Protein AF-A0A403QPM4-F1 (afdb_monomer_lite)

InterPro domains:
  IPR002513 Tn3 transposase DDE domain [PF01526] (8-151)

Sequence (151 aa):
MIRGTNKVTGVAYTLQCNHIPLNGYLIDAHEYEGHHVFDIWYRNTSDIVPTVITGYMHSINRANFAILHWFALRFEPRCSSPGDMLKMLYCADDPVRYKNCLIQPVGEINQQVIHDEKPHLDQIVATLGMKEITQGALIRKLCTYTTENPT

Foldseek 3Di:
DWDWDDDPFFTWIFDDDPNHTQFIDTHGPPAQLLLCQLVRQVPRPDPDRDQEDEEEPSVDDPCCCVLSVVVNHHYDYDDPDVPVVLQVFEDQDPQVVCPVPPRTHPYHDPVVCCVVCVVVVVVVSVCVVVVVDGSRRVVVVVVPDDPPDDD

pLDDT: mean 84.44, std 11.83, range [39.72, 95.44]

Secondary structure (DSSP, 8-state):
-EEEEEETTEEEEEEEETTEEEEEEEEPTTS-GGGSHHHHHHT--SS---SEE---GGG--HHHHHHHHHTT-EE----S-HHHHHTT-EESS-GGGGTTSSS--SEE--HHHHHHTHHHHHHHHHHHHTTSS-HHHHHHHHHH--TT---

Organism: Salmonella enterica I (NCBI:txid59201)

Structure (mmCIF, N/CA/C/O backbone):
data_AF-A0A403QPM4-F1
#
_entry.id   AF-A0A403QPM4-F1
#
loop_
_atom_site.group_PDB
_atom_site.id
_atom_site.type_symbol
_atom_site.label_atom_id
_atom_site.label_alt_id
_atom_site.label_comp_id
_atom_site.label_asym_id
_atom_site.label_entity_id
_atom_site.label_seq_id
_atom_site.pdbx_PDB_ins_code
_atom_site.Cartn_x
_atom_site.Cartn_y
_atom_site.Cartn_z
_atom_site.occupancy
_atom_site.B_iso_or_equiv
_atom_site.auth_seq_id
_atom_site.auth_comp_id
_atom_site.auth_asym_id
_atom_site.auth_atom_id
_atom_site.pdbx_PDB_model_num
ATOM 1 N N . MET A 1 1 ? -12.387 7.365 -0.489 1.00 79.00 1 MET A N 1
ATOM 2 C CA . MET A 1 1 ? -11.498 8.475 -0.890 1.00 79.00 1 MET A CA 1
ATOM 3 C C . MET A 1 1 ? -10.812 9.035 0.340 1.00 79.00 1 MET A C 1
ATOM 5 O O . MET A 1 1 ? -11.481 9.266 1.337 1.00 79.00 1 MET A O 1
ATOM 9 N N . ILE A 1 2 ? -9.505 9.249 0.277 1.00 76.38 2 ILE A N 1
ATOM 10 C CA . ILE A 1 2 ? -8.705 9.877 1.325 1.00 76.38 2 ILE A CA 1
ATOM 11 C C . ILE A 1 2 ? -8.321 11.287 0.884 1.00 76.38 2 ILE A C 1
ATOM 13 O O . ILE A 1 2 ? -7.951 11.498 -0.276 1.00 76.38 2 ILE A O 1
ATOM 17 N N . ARG A 1 3 ? -8.408 12.250 1.806 1.00 72.25 3 ARG A N 1
ATOM 18 C CA . ARG A 1 3 ? -8.035 13.645 1.562 1.00 72.25 3 ARG A CA 1
ATOM 19 C C . ARG A 1 3 ? -7.277 14.225 2.759 1.00 72.25 3 ARG A C 1
ATOM 21 O O . ARG A 1 3 ? -7.809 14.201 3.865 1.00 72.25 3 ARG A O 1
ATOM 28 N N . GLY A 1 4 ? -6.079 14.761 2.524 1.00 66.88 4 GLY A N 1
ATOM 29 C CA . GLY A 1 4 ? -5.379 15.663 3.431 1.00 66.88 4 GLY A CA 1
ATOM 30 C C . GLY A 1 4 ? -5.736 17.121 3.131 1.00 66.88 4 GLY A C 1
ATOM 31 O O . GLY A 1 4 ? -5.923 17.517 1.977 1.00 66.88 4 GLY A O 1
ATOM 32 N N . THR A 1 5 ? -5.890 17.922 4.182 1.00 66.19 5 THR A N 1
ATOM 33 C CA . THR A 1 5 ? -6.045 19.381 4.084 1.00 66.19 5 THR A CA 1
ATOM 34 C C . THR A 1 5 ? -5.109 20.073 5.064 1.00 66.19 5 THR A C 1
ATOM 36 O O . THR A 1 5 ? -5.196 19.848 6.271 1.00 66.19 5 THR A O 1
ATOM 39 N N . ASN A 1 6 ? -4.220 20.920 4.543 1.00 62.38 6 ASN A N 1
ATOM 40 C CA . ASN A 1 6 ? -3.236 21.643 5.346 1.00 62.38 6 ASN A CA 1
ATOM 41 C C . ASN A 1 6 ? -3.921 22.690 6.233 1.00 62.38 6 ASN A C 1
ATOM 43 O O . ASN A 1 6 ? -4.647 23.557 5.743 1.00 62.38 6 ASN A O 1
ATOM 47 N N . LYS A 1 7 ? -3.650 22.634 7.535 1.00 58.47 7 LYS A N 1
ATOM 48 C CA . LYS A 1 7 ? -3.902 23.707 8.500 1.00 58.47 7 LYS A CA 1
ATOM 49 C C . LYS A 1 7 ? -2.560 24.187 9.053 1.00 58.47 7 LYS A C 1
ATOM 51 O O . LYS A 1 7 ? -1.568 23.471 8.992 1.00 58.47 7 LYS A O 1
ATOM 56 N N . VAL A 1 8 ? -2.540 25.396 9.614 1.00 55.53 8 VAL A N 1
ATOM 57 C CA . VAL A 1 8 ? -1.333 26.100 10.104 1.00 55.53 8 VAL A CA 1
ATOM 58 C C . VAL A 1 8 ? -0.491 25.268 11.098 1.00 55.53 8 VAL A C 1
ATOM 60 O O . VAL A 1 8 ? 0.686 25.551 11.276 1.00 55.53 8 VAL A O 1
ATOM 63 N N . THR A 1 9 ? -1.060 24.220 11.705 1.00 64.88 9 THR A N 1
ATOM 64 C CA . THR A 1 9 ? -0.408 23.356 12.704 1.00 64.88 9 THR A CA 1
ATOM 65 C C . THR A 1 9 ? -0.428 21.851 12.380 1.00 64.88 9 THR A C 1
ATOM 67 O O . THR A 1 9 ? -0.007 21.059 13.217 1.00 64.88 9 THR A O 1
ATOM 70 N N . GLY A 1 10 ? -0.919 21.423 11.208 1.00 74.62 10 GLY A N 1
ATOM 71 C CA . GLY A 1 10 ? -1.003 19.998 10.847 1.00 74.62 10 GLY A CA 1
ATOM 72 C C . GLY A 1 10 ? -1.918 19.711 9.654 1.00 74.62 10 GLY A C 1
ATOM 73 O O . GLY A 1 10 ? -2.635 20.592 9.177 1.00 74.62 10 GLY A O 1
ATOM 74 N N . VAL A 1 11 ? -1.918 18.471 9.167 1.00 79.62 11 VAL A N 1
ATOM 75 C CA . VAL A 1 11 ? -2.754 18.025 8.044 1.00 79.62 11 VAL A CA 1
ATOM 76 C C . VAL A 1 11 ? -3.975 17.280 8.576 1.00 79.62 11 VAL A C 1
ATOM 78 O O . VAL A 1 11 ? -3.855 16.252 9.237 1.00 79.62 11 VAL A O 1
ATOM 81 N N . ALA A 1 12 ? -5.178 17.776 8.285 1.00 84.62 12 ALA A N 1
ATOM 82 C CA . ALA A 1 12 ? -6.402 17.037 8.584 1.00 84.62 12 ALA A CA 1
ATOM 83 C C . ALA A 1 12 ? -6.577 15.923 7.547 1.00 84.62 12 ALA A C 1
ATOM 85 O O . ALA A 1 12 ? -6.812 16.213 6.371 1.00 84.62 12 ALA A O 1
ATOM 86 N N . TYR A 1 13 ? -6.449 14.673 7.988 1.00 88.94 13 TYR A N 1
ATOM 87 C CA . TYR A 1 13 ? -6.509 13.479 7.153 1.00 88.94 13 TYR A CA 1
ATOM 88 C C . TYR A 1 13 ? -7.845 12.776 7.345 1.00 88.94 13 TYR A C 1
ATOM 90 O O . TYR A 1 13 ? -8.238 12.460 8.468 1.00 88.94 13 TYR A O 1
ATOM 98 N N . THR A 1 14 ? -8.592 12.575 6.262 1.00 90.94 14 THR A N 1
ATOM 99 C CA . THR A 1 14 ? -9.972 12.076 6.342 1.00 90.94 14 THR A CA 1
ATOM 100 C C . THR A 1 14 ? -10.232 10.990 5.310 1.00 90.94 14 THR A C 1
ATOM 102 O O . THR A 1 14 ? -9.956 11.175 4.124 1.00 90.94 14 THR A O 1
ATOM 105 N N . LEU A 1 15 ? -10.835 9.890 5.759 1.00 93.06 15 LEU A N 1
ATOM 106 C CA . LEU A 1 15 ? -11.422 8.842 4.940 1.00 93.06 15 LEU A CA 1
ATOM 107 C C . LEU A 1 15 ? -12.899 9.166 4.731 1.00 93.06 15 LEU A C 1
ATOM 109 O O . LEU A 1 15 ? -13.665 9.307 5.682 1.00 93.06 15 LEU A O 1
ATOM 113 N N . GLN A 1 16 ? -13.294 9.273 3.470 1.00 92.00 16 GLN A N 1
ATOM 114 C CA . GLN A 1 16 ? -14.645 9.621 3.053 1.00 92.00 16 GLN A CA 1
ATOM 115 C C . GLN A 1 16 ? -15.189 8.574 2.081 1.00 92.00 16 GLN A C 1
ATOM 117 O O . GLN A 1 16 ? -14.463 8.088 1.205 1.00 92.00 16 GLN A O 1
ATOM 122 N N . CYS A 1 17 ? -16.478 8.274 2.190 1.00 92.19 17 CYS A N 1
ATOM 123 C CA . CYS A 1 17 ? -17.224 7.451 1.244 1.00 92.19 17 CYS A CA 1
ATOM 124 C C . CYS A 1 17 ? -18.435 8.247 0.755 1.00 92.19 17 CYS A C 1
ATOM 126 O O . CYS A 1 17 ? -19.240 8.682 1.568 1.00 92.19 17 CYS A O 1
ATOM 128 N N . ASN A 1 18 ? -18.540 8.496 -0.555 1.00 88.75 18 ASN A N 1
ATOM 129 C CA . ASN A 1 18 ? -19.635 9.270 -1.162 1.00 88.75 18 ASN A CA 1
ATOM 130 C C . ASN A 1 18 ? -19.949 10.591 -0.432 1.00 88.75 18 ASN A C 1
ATOM 132 O O . ASN A 1 18 ? -21.100 10.879 -0.125 1.00 88.75 18 ASN A O 1
ATOM 136 N N . HIS A 1 19 ? -18.914 11.388 -0.144 1.00 87.38 19 HIS A N 1
ATOM 137 C CA . HIS A 1 19 ? -19.005 12.659 0.598 1.00 87.38 19 HIS A CA 1
ATOM 138 C C . HIS A 1 19 ? -19.374 12.545 2.088 1.00 87.38 19 HIS A C 1
ATOM 140 O O . HIS A 1 19 ? -19.489 13.567 2.760 1.00 87.38 19 HIS A O 1
ATOM 146 N N . ILE A 1 20 ? -19.490 11.330 2.628 1.00 90.19 20 ILE A N 1
ATOM 147 C CA . ILE A 1 20 ? -19.701 11.077 4.054 1.00 90.19 20 ILE A CA 1
ATOM 148 C C . ILE A 1 20 ? -18.340 10.789 4.706 1.00 90.19 20 ILE A C 1
ATOM 150 O O . ILE A 1 20 ? -17.647 9.862 4.269 1.00 90.19 20 ILE A O 1
ATOM 154 N N . PRO A 1 21 ? -17.915 11.555 5.727 1.00 91.69 21 PRO A N 1
ATOM 155 C CA . PRO A 1 21 ? -16.709 11.239 6.481 1.00 91.69 21 PRO A CA 1
ATOM 156 C C . PRO A 1 21 ? -16.938 9.977 7.319 1.00 91.69 21 PRO A C 1
ATOM 158 O O . PRO A 1 21 ? -17.880 9.911 8.103 1.00 91.69 21 PRO A O 1
ATOM 161 N N . LEU A 1 22 ? -16.071 8.981 7.143 1.00 92.69 22 LEU A N 1
ATOM 162 C CA . LEU A 1 22 ? -16.109 7.724 7.894 1.00 92.69 22 LEU A CA 1
ATOM 163 C C . LEU A 1 22 ? -15.154 7.757 9.086 1.00 92.69 22 LEU A C 1
ATOM 165 O O . LEU A 1 22 ? -15.487 7.304 10.174 1.00 92.69 22 LEU A O 1
ATOM 169 N N . ASN A 1 23 ? -13.955 8.301 8.866 1.00 93.25 23 ASN A N 1
ATOM 170 C CA . ASN A 1 23 ? -12.909 8.409 9.873 1.00 93.25 23 ASN A CA 1
ATOM 171 C C . ASN A 1 23 ? -11.988 9.593 9.550 1.00 93.25 23 ASN A C 1
ATOM 173 O O . ASN A 1 23 ? -11.841 9.971 8.384 1.00 93.25 23 ASN A O 1
ATOM 177 N N . GLY A 1 24 ? -11.335 10.165 10.556 1.00 90.81 24 GLY A N 1
ATOM 178 C CA . GLY A 1 24 ? -10.337 11.205 10.352 1.00 90.81 24 GLY A CA 1
ATOM 179 C C . GLY A 1 24 ? -9.572 11.571 11.615 1.00 90.81 24 GLY A C 1
ATOM 180 O O . GLY A 1 24 ? -10.066 11.412 12.727 1.00 90.81 24 GLY A O 1
ATOM 181 N N . TYR A 1 25 ? -8.354 12.068 11.428 1.00 88.19 25 TYR A N 1
ATOM 182 C CA . TYR A 1 25 ? -7.491 12.552 12.503 1.00 88.19 25 TYR A CA 1
ATOM 183 C C . TYR A 1 25 ? -6.481 13.578 11.974 1.00 88.19 25 TYR A C 1
ATOM 185 O O . TYR A 1 25 ? -6.397 13.836 10.770 1.00 88.19 25 TYR A O 1
ATOM 193 N N . LEU A 1 26 ? -5.753 14.212 12.893 1.00 87.81 26 LEU A N 1
ATOM 194 C CA . LEU A 1 26 ? -4.710 15.178 12.566 1.00 87.81 26 LEU A CA 1
ATOM 195 C C . LEU A 1 26 ? -3.361 14.461 12.443 1.00 87.81 26 LEU A C 1
ATOM 197 O O . LEU A 1 26 ? -2.969 13.731 13.350 1.00 87.81 26 LEU A O 1
ATOM 201 N N . ILE A 1 27 ? -2.679 14.687 11.327 1.00 85.69 27 ILE A N 1
ATOM 202 C CA . ILE A 1 27 ? -1.305 14.256 11.056 1.00 85.69 27 ILE A CA 1
ATOM 203 C C . ILE A 1 27 ? -0.386 15.472 11.243 1.00 85.69 27 ILE A C 1
ATOM 205 O O . ILE A 1 27 ? -0.799 16.603 10.959 1.00 85.69 27 ILE A O 1
ATOM 209 N N . ASP A 1 28 ? 0.838 15.269 11.736 1.00 82.31 28 ASP A N 1
ATOM 210 C CA . ASP A 1 28 ? 1.814 16.361 11.862 1.00 82.31 28 ASP A CA 1
ATOM 211 C C . ASP A 1 28 ? 2.133 16.963 10.480 1.00 82.31 28 ASP A C 1
ATOM 213 O O . ASP A 1 28 ? 2.132 16.268 9.466 1.00 82.31 28 ASP A O 1
ATOM 217 N N . ALA A 1 29 ? 2.437 18.259 10.418 1.00 79.19 29 ALA A N 1
ATOM 218 C CA . ALA A 1 29 ? 2.833 18.920 9.175 1.00 79.19 29 ALA A CA 1
ATOM 219 C C . ALA A 1 29 ? 4.088 18.297 8.526 1.00 79.19 29 ALA A C 1
ATOM 221 O O . ALA A 1 29 ? 4.269 18.410 7.315 1.00 79.19 29 ALA A O 1
ATOM 222 N N . HIS A 1 30 ? 4.940 17.639 9.315 1.00 78.12 30 HIS A N 1
ATOM 223 C CA . HIS A 1 30 ? 6.158 16.978 8.841 1.00 78.12 30 HIS A CA 1
ATOM 224 C C . HIS A 1 30 ? 5.956 15.490 8.521 1.00 78.12 30 HIS A C 1
ATOM 226 O O . HIS A 1 30 ? 6.894 14.818 8.086 1.00 78.12 30 HIS A O 1
ATOM 232 N N . GLU A 1 31 ? 4.762 14.943 8.755 1.00 78.69 31 GLU A N 1
ATOM 233 C CA . GLU A 1 31 ? 4.468 13.539 8.498 1.00 78.69 31 GLU A CA 1
ATOM 234 C C . GLU A 1 31 ? 4.006 13.311 7.057 1.00 78.69 31 GLU A C 1
ATOM 236 O O . GLU A 1 31 ? 3.148 14.009 6.517 1.00 78.69 31 GLU A O 1
ATOM 241 N N . TYR A 1 32 ? 4.587 12.295 6.416 1.00 82.00 32 TYR A N 1
ATOM 242 C CA . TYR A 1 32 ? 4.207 11.921 5.062 1.00 82.00 32 TYR A CA 1
ATOM 243 C C . TYR A 1 32 ? 2.883 11.155 5.067 1.00 82.00 32 TYR A C 1
ATOM 245 O O . TYR A 1 32 ? 2.781 10.049 5.595 1.00 82.00 32 TYR A O 1
ATOM 253 N N . GLU A 1 33 ? 1.872 11.723 4.418 1.00 83.00 33 GLU A N 1
ATOM 254 C CA . GLU A 1 33 ? 0.505 11.193 4.361 1.00 83.00 33 GLU A CA 1
ATOM 255 C C . GLU A 1 33 ? 0.399 9.742 3.871 1.00 83.00 33 GLU A C 1
ATOM 257 O O . GLU A 1 33 ? -0.493 9.002 4.291 1.00 83.00 33 GLU A O 1
ATOM 262 N N . GLY A 1 34 ? 1.303 9.309 2.988 1.00 84.25 34 GLY A N 1
ATOM 263 C CA . GLY A 1 34 ? 1.344 7.940 2.479 1.00 84.25 34 GLY A CA 1
ATOM 264 C C . GLY A 1 34 ? 1.599 6.895 3.564 1.00 84.25 34 GLY A C 1
ATOM 265 O O . GLY A 1 34 ? 1.336 5.717 3.339 1.00 84.25 34 GLY A O 1
ATOM 266 N N . HIS A 1 35 ? 2.062 7.299 4.746 1.00 87.56 35 HIS A N 1
ATOM 267 C CA . HIS A 1 35 ? 2.296 6.404 5.876 1.00 87.56 35 HIS A CA 1
ATOM 268 C C . HIS A 1 35 ? 1.037 6.072 6.686 1.00 87.56 35 HIS A C 1
ATOM 270 O O . HIS A 1 35 ? 1.112 5.283 7.621 1.00 87.56 35 HIS A O 1
ATOM 276 N N . HIS A 1 36 ? -0.102 6.668 6.340 1.00 88.38 36 HIS A N 1
ATOM 277 C CA . HIS A 1 36 ? -1.305 6.671 7.171 1.00 88.38 36 HIS A CA 1
ATOM 278 C C . HIS A 1 36 ? -2.534 6.053 6.485 1.00 88.38 36 HIS A C 1
ATOM 280 O O . HIS A 1 36 ? -3.619 5.998 7.068 1.00 88.38 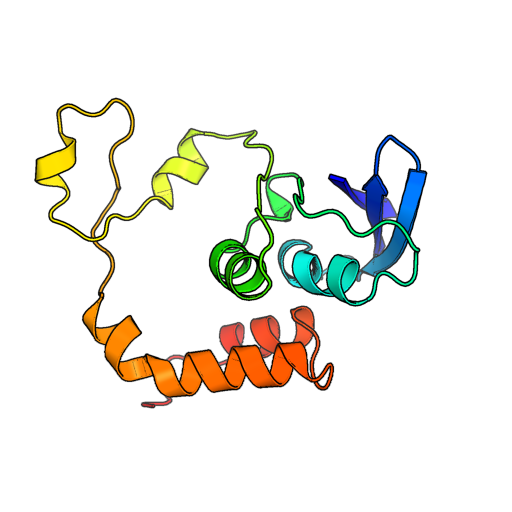36 HIS A O 1
ATOM 286 N N . VAL A 1 37 ? -2.382 5.576 5.245 1.00 91.31 37 VAL A N 1
ATOM 287 C CA . VAL A 1 37 ? -3.482 5.053 4.416 1.00 91.31 37 VAL A CA 1
ATOM 288 C C . VAL A 1 37 ? -4.105 3.798 5.028 1.00 91.31 37 VAL A C 1
ATOM 290 O O . VAL A 1 37 ? -5.328 3.686 5.097 1.00 91.31 37 VAL A O 1
ATOM 293 N N . PHE A 1 38 ? -3.277 2.856 5.481 1.00 91.56 38 PHE A N 1
ATOM 294 C CA . PHE A 1 38 ? -3.751 1.646 6.145 1.00 91.56 38 PHE A CA 1
ATOM 295 C C . PHE A 1 38 ? -4.372 1.982 7.500 1.00 91.56 38 PHE A C 1
ATOM 297 O O . PHE A 1 38 ? -5.459 1.502 7.806 1.00 91.56 38 PHE A O 1
ATOM 304 N N . ASP A 1 39 ? -3.731 2.859 8.278 1.00 90.81 39 ASP A N 1
ATOM 305 C CA . ASP A 1 39 ? -4.183 3.214 9.626 1.00 90.81 39 ASP A CA 1
ATOM 306 C C . ASP A 1 39 ? -5.590 3.823 9.629 1.00 90.81 39 ASP A C 1
ATOM 308 O O . ASP A 1 39 ? -6.430 3.421 10.438 1.00 90.81 39 ASP A O 1
ATOM 312 N N . ILE A 1 40 ? -5.877 4.761 8.718 1.00 91.31 40 ILE A N 1
ATOM 313 C CA . ILE A 1 40 ? -7.188 5.423 8.679 1.00 91.31 40 ILE A CA 1
ATOM 314 C C . ILE A 1 40 ? -8.319 4.466 8.282 1.00 91.31 40 ILE A C 1
ATOM 316 O O . ILE A 1 40 ? -9.443 4.608 8.770 1.00 91.31 40 ILE A O 1
ATOM 320 N N . TRP A 1 41 ? -8.028 3.479 7.431 1.00 92.81 41 TRP A N 1
ATOM 321 C CA . TRP A 1 41 ? -8.986 2.441 7.062 1.00 92.81 41 TRP A CA 1
ATOM 322 C C . TRP A 1 41 ? -9.141 1.393 8.162 1.00 92.81 41 TRP A C 1
ATOM 324 O O . TRP A 1 41 ? -10.259 1.101 8.572 1.00 92.81 41 TRP A O 1
ATOM 334 N N . TYR A 1 42 ? -8.038 0.871 8.695 1.00 91.56 42 TYR A N 1
ATOM 335 C CA . TYR A 1 42 ? -8.066 -0.233 9.653 1.00 91.56 42 TYR A CA 1
ATOM 336 C C . TYR A 1 42 ? -8.626 0.170 11.027 1.00 91.56 42 TYR A C 1
ATOM 338 O O . TYR A 1 42 ? -9.124 -0.660 11.794 1.00 91.56 42 TYR A O 1
ATOM 346 N N . ARG A 1 43 ? -8.561 1.469 11.342 1.00 89.81 43 ARG A N 1
ATOM 347 C CA . ARG A 1 43 ? -9.154 2.072 12.543 1.00 89.81 43 ARG A CA 1
ATOM 348 C C . ARG A 1 43 ? -10.531 2.688 12.292 1.00 89.81 43 ARG A C 1
ATOM 350 O O . ARG A 1 43 ? -11.066 3.315 13.199 1.00 89.81 43 ARG A O 1
ATOM 357 N N . ASN A 1 44 ? -11.099 2.541 11.095 1.00 91.31 44 ASN A N 1
ATOM 358 C CA . ASN A 1 44 ? -12.469 2.965 10.832 1.00 91.31 44 ASN A CA 1
ATOM 359 C C . ASN A 1 44 ? -13.437 2.155 11.707 1.00 91.31 44 ASN A C 1
ATOM 361 O O . ASN A 1 44 ? -13.463 0.930 11.635 1.00 91.31 44 ASN A O 1
ATOM 365 N N . THR A 1 45 ? -14.222 2.845 12.531 1.00 91.19 45 THR A N 1
ATOM 366 C CA . THR A 1 45 ? -15.228 2.241 13.420 1.00 91.19 45 THR A CA 1
ATOM 367 C C . THR A 1 45 ? -16.650 2.359 12.877 1.00 91.19 45 THR A C 1
ATOM 369 O O . THR A 1 45 ? -17.586 1.947 13.553 1.00 91.19 45 THR A O 1
ATOM 372 N N . SER A 1 46 ? -16.832 2.948 11.691 1.00 92.50 46 SER A N 1
ATOM 373 C CA . SER A 1 46 ? -18.144 3.023 11.049 1.00 92.50 46 SER A CA 1
ATOM 374 C C . SER A 1 46 ? -18.565 1.677 10.454 1.00 92.50 46 SER A C 1
ATOM 376 O O . SER A 1 46 ? -17.725 0.867 10.062 1.00 92.50 46 SER A O 1
ATOM 378 N N . ASP A 1 47 ? -19.876 1.488 10.294 1.00 93.19 47 ASP A N 1
ATOM 379 C CA . ASP A 1 47 ? -20.459 0.298 9.654 1.00 93.19 47 ASP A CA 1
ATOM 380 C C . ASP A 1 47 ? -20.183 0.226 8.140 1.00 93.19 47 ASP A C 1
ATOM 382 O O . ASP A 1 47 ? -20.487 -0.766 7.477 1.00 93.19 47 ASP A O 1
ATOM 386 N N . ILE A 1 48 ? -19.605 1.284 7.564 1.00 91.81 48 ILE A N 1
ATOM 387 C CA . ILE A 1 48 ? -19.246 1.353 6.151 1.00 91.81 48 ILE A CA 1
ATOM 388 C C . ILE A 1 48 ? -17.765 1.011 6.028 1.00 91.81 48 ILE A C 1
ATOM 390 O O . ILE A 1 48 ? -16.910 1.821 6.377 1.00 91.81 48 ILE A O 1
ATOM 394 N N . VAL A 1 49 ? -17.453 -0.160 5.471 1.00 90.75 49 VAL A N 1
ATOM 395 C CA . VAL A 1 49 ? -16.073 -0.615 5.241 1.00 90.75 49 VAL A CA 1
ATOM 396 C C . VAL A 1 49 ? -15.780 -0.628 3.738 1.00 90.75 49 VAL A C 1
ATOM 398 O O . VAL A 1 49 ? -16.187 -1.556 3.037 1.00 90.75 49 VAL A O 1
ATOM 401 N N . PRO A 1 50 ? -15.090 0.395 3.198 1.00 90.69 50 PRO A N 1
ATOM 402 C CA . PRO A 1 50 ? -14.722 0.411 1.789 1.00 90.69 50 PRO A CA 1
ATOM 403 C C . PRO A 1 50 ? -13.754 -0.729 1.459 1.00 90.69 50 PRO A C 1
ATOM 405 O O . PRO A 1 50 ? -12.779 -0.942 2.178 1.00 90.69 50 PRO A O 1
ATOM 408 N N . THR A 1 51 ? -13.985 -1.403 0.334 1.00 92.06 51 THR A N 1
ATOM 409 C CA . THR A 1 51 ? -13.071 -2.410 -0.243 1.00 92.06 51 THR A CA 1
ATOM 410 C C . THR A 1 51 ? -12.073 -1.800 -1.232 1.00 92.06 51 THR A C 1
ATOM 412 O O . THR A 1 51 ? -11.077 -2.425 -1.600 1.00 92.06 51 THR A O 1
ATOM 415 N N . VAL A 1 52 ? -12.321 -0.555 -1.653 1.00 93.50 52 VAL A N 1
ATOM 416 C CA . VAL A 1 52 ? -11.459 0.223 -2.546 1.00 93.50 52 VAL A CA 1
ATOM 417 C C . VAL A 1 52 ? -11.126 1.555 -1.887 1.00 93.50 52 VAL A C 1
ATOM 419 O O . VAL A 1 52 ? -12.015 2.292 -1.448 1.00 93.50 52 VAL A O 1
ATOM 422 N N . ILE A 1 53 ? -9.839 1.888 -1.848 1.00 92.25 53 ILE A N 1
ATOM 423 C CA . ILE A 1 53 ? -9.343 3.172 -1.361 1.00 92.25 53 ILE A CA 1
ATOM 424 C C . ILE A 1 53 ? -8.724 3.941 -2.516 1.00 92.25 53 ILE A C 1
ATOM 426 O O . ILE A 1 53 ? -7.799 3.479 -3.177 1.00 92.25 53 ILE A O 1
ATOM 430 N N . THR A 1 54 ? -9.202 5.167 -2.689 1.00 90.81 54 THR A N 1
ATOM 431 C CA . THR A 1 54 ? -8.615 6.162 -3.582 1.00 90.81 54 THR A CA 1
ATOM 432 C C . THR A 1 54 ? -7.980 7.278 -2.759 1.00 90.81 54 THR A C 1
ATOM 434 O O . THR A 1 54 ? -8.512 7.658 -1.715 1.00 90.81 54 THR A O 1
ATOM 437 N N . GLY A 1 55 ? -6.864 7.825 -3.224 1.00 86.44 55 GLY A N 1
ATOM 438 C CA . GLY A 1 55 ? -6.169 8.978 -2.638 1.00 86.44 55 GLY A CA 1
ATOM 439 C C . GLY A 1 55 ? -5.449 9.763 -3.733 1.00 86.44 55 GLY A C 1
ATOM 440 O O . GLY A 1 55 ? -5.565 9.412 -4.902 1.00 86.44 55 GLY A O 1
ATOM 441 N N . TYR A 1 56 ? -4.733 10.836 -3.407 1.00 82.31 56 TYR A N 1
ATOM 442 C CA . TYR A 1 56 ? -3.886 11.545 -4.381 1.00 82.31 56 TYR A CA 1
ATOM 443 C C . TYR A 1 56 ? -2.427 11.086 -4.299 1.00 82.31 56 TYR A C 1
ATOM 445 O O . TYR A 1 56 ? -2.089 10.216 -3.504 1.00 82.31 56 TYR A O 1
ATOM 453 N N . MET A 1 57 ? -1.551 11.675 -5.112 1.00 78.62 57 MET A N 1
ATOM 454 C CA . MET A 1 57 ? -0.136 11.297 -5.231 1.00 78.62 57 MET A CA 1
ATOM 455 C C . MET A 1 57 ? 0.615 11.165 -3.895 1.00 78.62 57 MET A C 1
ATOM 457 O O . MET A 1 57 ? 1.365 10.214 -3.728 1.00 78.62 57 MET A O 1
ATOM 461 N N . HIS A 1 58 ? 0.362 12.027 -2.907 1.00 82.12 58 HIS A N 1
ATOM 462 C CA . HIS A 1 58 ? 1.016 11.942 -1.592 1.00 82.12 58 HIS A CA 1
ATOM 463 C C . HIS A 1 58 ? 0.540 10.760 -0.726 1.00 82.12 58 HIS A C 1
ATOM 465 O O . HIS A 1 58 ? 1.181 10.427 0.264 1.00 82.12 58 HIS A O 1
ATOM 471 N N . SER A 1 59 ? -0.552 10.084 -1.102 1.00 81.25 59 SER A N 1
ATOM 472 C CA . SER A 1 59 ? -0.958 8.815 -0.480 1.00 81.25 59 SER A CA 1
ATOM 473 C C . SER A 1 59 ? -0.179 7.610 -1.024 1.00 81.25 59 SER A C 1
ATOM 475 O O . SER A 1 59 ? -0.308 6.505 -0.498 1.00 81.25 59 SER A O 1
ATOM 477 N N . ILE A 1 60 ? 0.621 7.793 -2.081 1.00 83.06 60 ILE A N 1
ATOM 478 C CA . ILE A 1 60 ? 1.387 6.714 -2.702 1.00 83.06 60 ILE A CA 1
ATOM 479 C C . ILE A 1 60 ? 2.660 6.451 -1.893 1.00 83.06 60 ILE A C 1
ATOM 481 O O . ILE A 1 60 ? 3.485 7.332 -1.661 1.00 83.06 60 ILE A O 1
ATOM 485 N N . ASN A 1 61 ? 2.832 5.191 -1.514 1.00 81.44 61 ASN A N 1
ATOM 486 C CA . ASN A 1 61 ? 4.059 4.605 -0.990 1.00 81.44 61 ASN A CA 1
ATOM 487 C C . ASN A 1 61 ? 4.189 3.211 -1.625 1.00 81.44 61 ASN A C 1
ATOM 489 O O . ASN A 1 61 ? 3.181 2.523 -1.798 1.00 81.44 61 ASN A O 1
ATOM 493 N N . ARG A 1 62 ? 5.417 2.791 -1.957 1.00 78.94 62 ARG A N 1
ATOM 494 C CA . ARG A 1 62 ? 5.727 1.459 -2.506 1.00 78.94 62 ARG A CA 1
ATOM 495 C C . ARG A 1 62 ? 5.115 0.326 -1.671 1.00 78.94 62 ARG A C 1
ATOM 497 O O . ARG A 1 62 ? 4.600 -0.628 -2.240 1.00 78.94 62 ARG A O 1
ATOM 504 N N . ALA A 1 63 ? 5.095 0.465 -0.345 1.00 84.38 63 ALA A N 1
ATOM 505 C CA . ALA A 1 63 ? 4.530 -0.539 0.554 1.00 84.38 63 ALA A CA 1
ATOM 506 C C . ALA A 1 63 ? 2.990 -0.565 0.570 1.00 84.38 63 ALA A C 1
ATOM 508 O O . ALA A 1 63 ? 2.410 -1.605 0.866 1.00 84.38 63 ALA A O 1
ATOM 509 N N . ASN A 1 64 ? 2.305 0.540 0.238 1.00 88.12 64 ASN A N 1
ATOM 510 C CA . ASN A 1 64 ? 0.845 0.636 0.390 1.00 88.12 64 ASN A CA 1
ATOM 511 C C . ASN A 1 64 ? 0.103 -0.355 -0.497 1.00 88.12 64 ASN A C 1
ATOM 513 O O . ASN A 1 64 ? -0.898 -0.911 -0.061 1.00 88.12 64 ASN A O 1
ATOM 517 N N . PHE A 1 65 ? 0.598 -0.597 -1.713 1.00 88.75 65 PHE A N 1
ATOM 518 C CA . PHE A 1 65 ? -0.007 -1.576 -2.612 1.00 88.75 65 PHE A CA 1
ATOM 519 C C . PHE A 1 65 ? 0.009 -2.980 -2.000 1.00 88.75 65 PHE A C 1
ATOM 521 O O . PHE A 1 65 ? -1.032 -3.627 -1.973 1.00 88.75 65 PHE A O 1
ATOM 528 N N . ALA A 1 66 ? 1.147 -3.415 -1.451 1.00 89.38 66 ALA A N 1
ATOM 529 C CA . ALA A 1 66 ? 1.274 -4.721 -0.804 1.00 89.38 66 ALA A CA 1
ATOM 530 C C . ALA A 1 66 ? 0.476 -4.796 0.507 1.00 89.38 66 ALA A C 1
ATOM 532 O O . ALA A 1 66 ? -0.325 -5.710 0.680 1.00 89.38 66 ALA A O 1
ATOM 533 N N . ILE A 1 67 ? 0.633 -3.797 1.388 1.00 90.06 67 ILE A N 1
ATOM 534 C CA . ILE A 1 67 ? -0.064 -3.735 2.680 1.00 90.06 67 ILE A CA 1
ATOM 535 C C . ILE A 1 67 ? -1.572 -3.812 2.473 1.00 90.06 67 ILE A C 1
ATOM 537 O O . ILE A 1 67 ? -2.224 -4.674 3.042 1.00 90.06 67 ILE A O 1
ATOM 541 N N . LEU A 1 68 ? -2.141 -2.957 1.626 1.00 92.06 68 LEU A N 1
ATOM 542 C CA . LEU A 1 68 ? -3.585 -2.943 1.405 1.00 92.06 68 LEU A CA 1
ATOM 543 C C . LEU A 1 68 ? -4.061 -4.237 0.735 1.00 92.06 68 LEU A C 1
ATOM 545 O O . LEU A 1 68 ? -5.098 -4.771 1.124 1.00 92.06 68 LEU A O 1
ATOM 549 N N . HIS A 1 69 ? -3.280 -4.790 -0.196 1.00 92.00 69 HIS A N 1
ATOM 550 C CA . HIS A 1 69 ? -3.608 -6.058 -0.841 1.00 92.00 69 HIS A CA 1
ATOM 551 C C . HIS A 1 69 ? -3.683 -7.229 0.150 1.00 92.00 69 HIS A C 1
ATOM 553 O O . HIS A 1 69 ? -4.635 -8.006 0.089 1.00 92.00 69 HIS A O 1
ATOM 559 N N . TRP A 1 70 ? -2.747 -7.333 1.103 1.00 92.19 70 TRP A N 1
ATOM 560 C CA . TRP A 1 70 ? -2.765 -8.387 2.130 1.00 92.19 70 TRP A CA 1
ATOM 561 C C . TRP A 1 70 ? -4.013 -8.355 3.019 1.00 92.19 70 TRP A C 1
ATOM 563 O O . TRP A 1 70 ? -4.446 -9.399 3.498 1.00 92.19 70 TRP A O 1
ATOM 573 N N . PHE A 1 71 ? -4.632 -7.185 3.185 1.00 92.19 71 PHE A N 1
ATOM 574 C CA . PHE A 1 71 ? -5.890 -7.014 3.919 1.00 92.19 71 PHE A CA 1
ATOM 575 C C . PHE A 1 71 ? -7.125 -6.977 3.001 1.00 92.19 71 PHE A C 1
ATOM 577 O O . PHE A 1 71 ? -8.183 -6.495 3.399 1.00 92.19 71 PHE A O 1
ATOM 584 N N . ALA A 1 72 ? -7.004 -7.505 1.777 1.00 92.69 72 ALA A N 1
ATOM 585 C CA . ALA A 1 72 ? -8.070 -7.604 0.778 1.00 92.69 72 ALA A CA 1
ATOM 586 C C . ALA A 1 72 ? -8.640 -6.254 0.294 1.00 92.69 72 ALA A C 1
ATOM 588 O O . ALA A 1 72 ? -9.787 -6.178 -0.154 1.00 92.69 72 ALA A O 1
ATOM 589 N N . LEU A 1 73 ? -7.830 -5.192 0.325 1.00 93.50 73 LEU A N 1
ATOM 590 C CA . LEU A 1 73 ? -8.168 -3.904 -0.272 1.00 93.50 73 LEU A CA 1
ATOM 591 C C . LEU A 1 73 ? -7.548 -3.708 -1.643 1.00 93.50 73 LEU A C 1
ATOM 593 O O . LEU A 1 73 ? -6.425 -4.119 -1.930 1.00 93.50 73 LEU A O 1
ATOM 597 N N . ARG A 1 74 ? -8.262 -2.940 -2.463 1.00 93.44 74 ARG A N 1
ATOM 598 C CA . ARG A 1 74 ? -7.722 -2.358 -3.690 1.00 93.44 74 ARG A CA 1
ATOM 599 C C . ARG A 1 74 ? -7.291 -0.924 -3.433 1.00 93.44 74 ARG A C 1
ATOM 601 O O . ARG A 1 74 ? -8.100 -0.088 -3.026 1.00 93.44 74 ARG A O 1
ATOM 608 N N . PHE A 1 75 ? -6.021 -0.638 -3.698 1.00 92.00 75 PHE A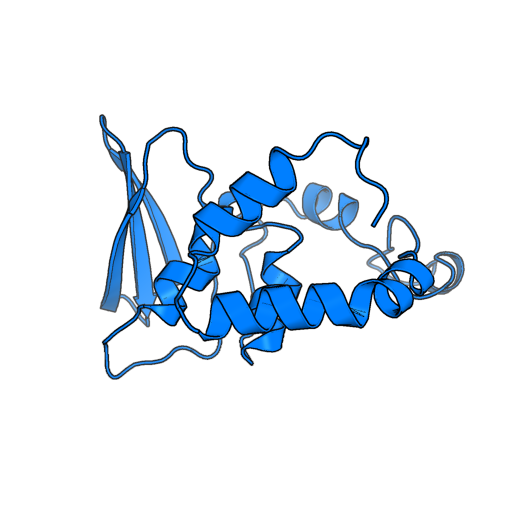 N 1
ATOM 609 C CA . PHE A 1 75 ? -5.492 0.718 -3.655 1.00 92.00 75 PHE A CA 1
ATOM 610 C C . PHE A 1 75 ? -5.439 1.311 -5.060 1.00 92.00 75 PHE A C 1
ATOM 612 O O . PHE A 1 75 ? -4.669 0.864 -5.906 1.00 92.00 75 PHE A O 1
ATOM 619 N N . GLU A 1 76 ? -6.265 2.326 -5.295 1.00 91.50 76 GLU A N 1
ATOM 620 C CA . GLU A 1 76 ? -6.449 2.967 -6.599 1.00 91.50 76 GLU A CA 1
ATOM 621 C C . GLU A 1 76 ? -6.195 4.475 -6.476 1.00 91.50 76 GLU A C 1
ATOM 623 O O . GLU A 1 76 ? -7.123 5.292 -6.514 1.00 91.50 76 GLU A O 1
ATOM 628 N N . PRO A 1 77 ? -4.936 4.883 -6.244 1.00 89.25 77 PRO A N 1
ATOM 629 C CA . PRO A 1 77 ? -4.603 6.288 -6.106 1.00 89.25 77 PRO A CA 1
ATOM 630 C C . PRO A 1 77 ? -4.801 7.018 -7.437 1.00 89.25 77 PRO A C 1
ATOM 632 O O . PRO A 1 77 ? -4.422 6.547 -8.510 1.00 89.25 77 PRO A O 1
ATOM 635 N N . ARG A 1 78 ? -5.348 8.230 -7.361 1.00 85.50 78 ARG A N 1
ATOM 636 C CA . ARG A 1 78 ? -5.410 9.149 -8.488 1.00 85.50 78 ARG A CA 1
ATOM 637 C C . ARG A 1 78 ? -3.995 9.527 -8.899 1.00 85.50 78 ARG A C 1
ATOM 639 O O . ARG A 1 78 ? 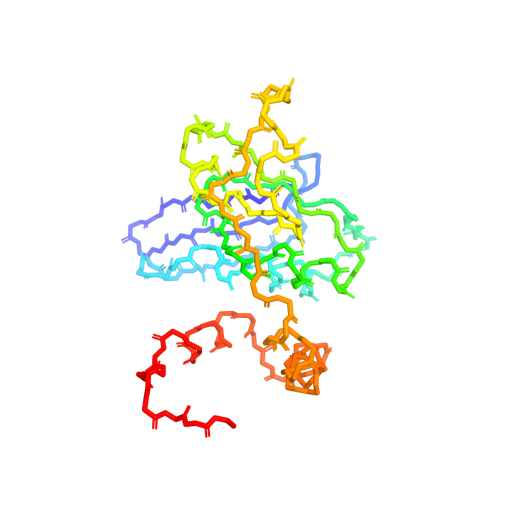-3.231 10.104 -8.122 1.00 85.50 78 ARG A O 1
ATOM 646 N N . CYS A 1 79 ? -3.704 9.281 -10.168 1.00 75.56 79 CYS A N 1
ATOM 647 C CA . CYS A 1 79 ? -2.442 9.635 -10.775 1.00 75.56 79 CYS A CA 1
ATOM 648 C C . CYS A 1 79 ? -2.512 11.015 -11.437 1.00 75.56 79 CYS A C 1
ATOM 650 O O . CYS A 1 79 ? -3.110 11.160 -12.499 1.00 75.56 79 CYS A O 1
ATOM 652 N N . SER A 1 80 ? -1.927 12.038 -10.806 1.00 80.56 80 SER A N 1
ATOM 653 C CA . SER A 1 80 ? -1.810 13.374 -11.419 1.00 80.56 80 SER A CA 1
ATOM 654 C C . SER A 1 80 ? -0.602 13.493 -12.356 1.00 80.56 80 SER A C 1
ATOM 656 O O . SER A 1 80 ? -0.638 14.299 -13.278 1.00 80.56 80 SER A O 1
ATOM 658 N N . SER A 1 81 ? 0.447 12.691 -12.133 1.00 83.44 81 SER A N 1
ATOM 659 C CA . SER A 1 81 ? 1.659 12.639 -12.960 1.00 83.44 81 SER A CA 1
ATOM 660 C C . SER A 1 81 ? 1.929 11.196 -13.407 1.00 83.44 81 SER A C 1
ATOM 662 O O . SER A 1 81 ? 2.605 10.443 -12.699 1.00 83.44 81 SER A O 1
ATOM 664 N N . PRO A 1 82 ? 1.396 10.776 -14.570 1.00 80.38 82 PRO A N 1
ATOM 665 C CA . PRO A 1 82 ? 1.637 9.438 -15.110 1.00 80.38 82 PRO A CA 1
ATOM 666 C C . PRO A 1 82 ? 3.125 9.132 -15.288 1.00 80.38 82 PRO A C 1
ATOM 668 O O . PRO A 1 82 ? 3.560 8.029 -14.978 1.00 80.38 82 PRO A O 1
ATOM 671 N N . GLY A 1 83 ? 3.922 10.121 -15.706 1.00 84.56 83 GLY A N 1
ATOM 672 C CA . GLY A 1 83 ? 5.362 9.954 -15.902 1.00 84.56 83 GLY A CA 1
ATOM 673 C C . GLY A 1 83 ? 6.111 9.550 -14.630 1.00 84.56 83 GLY A C 1
ATOM 674 O O . GLY A 1 83 ? 7.012 8.721 -14.698 1.00 84.56 83 GLY A O 1
ATOM 675 N N . ASP A 1 84 ? 5.725 10.076 -13.465 1.00 83.06 84 ASP A N 1
ATOM 676 C CA . ASP A 1 84 ? 6.374 9.712 -12.200 1.00 83.06 84 ASP A CA 1
ATOM 677 C C . ASP A 1 84 ? 5.946 8.331 -11.704 1.00 83.06 84 ASP A C 1
ATOM 679 O O . ASP A 1 84 ? 6.765 7.591 -11.164 1.00 83.06 84 ASP A O 1
ATOM 683 N N . MET A 1 85 ? 4.697 7.937 -11.961 1.00 80.81 85 MET A N 1
ATOM 684 C CA . MET A 1 85 ? 4.222 6.586 -11.658 1.00 80.81 85 MET A CA 1
ATOM 685 C C . MET A 1 85 ? 4.924 5.531 -12.520 1.00 80.81 85 MET A C 1
ATOM 687 O O . MET A 1 85 ? 5.308 4.481 -12.009 1.00 80.81 85 MET A O 1
ATOM 691 N N . LEU A 1 86 ? 5.149 5.819 -13.807 1.00 86.50 86 LEU A N 1
ATOM 692 C CA . LEU A 1 86 ? 5.855 4.908 -14.713 1.00 86.50 86 LEU A CA 1
ATOM 693 C C . LEU A 1 86 ? 7.291 4.632 -14.253 1.00 86.50 86 LEU A C 1
ATOM 695 O O . LEU A 1 86 ? 7.749 3.500 -14.358 1.00 86.50 86 LEU A O 1
ATOM 699 N N . LYS A 1 87 ? 7.970 5.616 -13.646 1.00 87.31 87 LYS A N 1
ATOM 700 C CA . LYS A 1 87 ? 9.309 5.430 -13.050 1.00 87.31 87 LYS A CA 1
ATOM 701 C C . LYS A 1 87 ? 9.332 4.440 -11.881 1.00 87.31 87 LYS A C 1
ATOM 703 O O . LYS A 1 87 ? 10.405 4.039 -11.445 1.00 87.31 87 LYS A O 1
ATOM 708 N N . MET A 1 88 ? 8.170 4.085 -11.339 1.00 84.19 88 MET A N 1
ATOM 709 C CA . MET A 1 88 ? 8.021 3.151 -10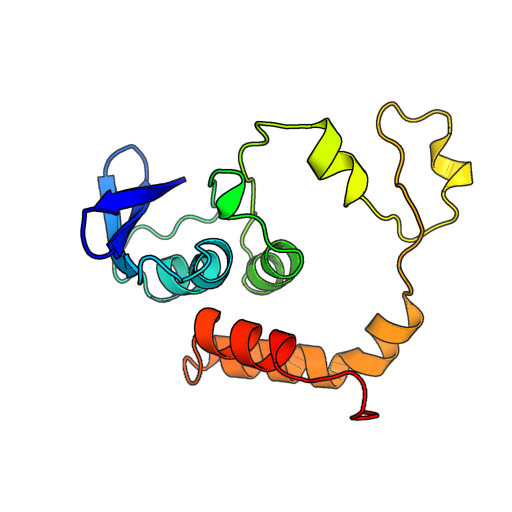.224 1.00 84.19 88 MET A CA 1
ATOM 710 C C . MET A 1 88 ? 7.450 1.799 -10.660 1.00 84.19 88 MET A C 1
ATOM 712 O O . MET A 1 88 ? 7.172 0.960 -9.805 1.00 84.19 88 MET A O 1
ATOM 716 N N . LEU A 1 89 ? 7.245 1.583 -11.962 1.00 89.31 89 LEU A N 1
ATOM 717 C CA . LEU A 1 89 ? 6.669 0.352 -12.480 1.00 89.31 89 LEU A CA 1
ATOM 718 C C . LEU A 1 89 ? 7.758 -0.692 -12.722 1.00 89.31 89 LEU A C 1
ATOM 720 O O . LEU A 1 89 ? 8.607 -0.515 -13.590 1.00 89.31 89 LEU A O 1
ATOM 724 N N . TYR A 1 90 ? 7.685 -1.807 -12.005 1.00 92.12 90 TYR A N 1
ATOM 725 C CA . TYR A 1 90 ? 8.578 -2.946 -12.194 1.00 92.12 90 TYR A CA 1
ATOM 726 C C . TYR A 1 90 ? 7.779 -4.180 -12.609 1.00 92.12 90 TYR A C 1
ATOM 728 O O . TYR A 1 90 ? 6.589 -4.289 -12.307 1.00 92.12 90 TYR A O 1
ATOM 736 N N . CYS A 1 91 ? 8.430 -5.106 -13.302 1.00 93.12 91 CYS A N 1
ATOM 737 C CA . CYS A 1 91 ? 7.847 -6.373 -13.730 1.00 93.12 91 CYS A CA 1
ATOM 738 C C . CYS A 1 91 ? 8.491 -7.566 -13.022 1.00 93.12 91 CYS A C 1
ATOM 740 O O . CYS A 1 91 ? 9.576 -7.464 -12.461 1.00 93.12 91 CYS A O 1
ATOM 742 N N . ALA A 1 92 ? 7.805 -8.706 -13.059 1.00 91.12 92 ALA A N 1
ATOM 743 C CA . ALA A 1 92 ? 8.322 -9.973 -12.545 1.00 91.12 92 ALA A CA 1
ATOM 744 C C . ALA A 1 92 ? 9.196 -10.725 -13.571 1.00 91.12 92 ALA A C 1
ATOM 746 O O . ALA A 1 92 ? 9.846 -11.692 -13.222 1.00 91.12 92 ALA A O 1
ATOM 747 N N . ASP A 1 93 ? 9.210 -10.298 -14.829 1.00 89.50 93 ASP A N 1
ATOM 748 C CA . ASP A 1 93 ? 9.921 -10.966 -15.924 1.00 89.50 93 ASP A CA 1
ATOM 749 C C . ASP A 1 93 ? 10.883 -9.990 -16.613 1.00 89.50 93 ASP A C 1
ATOM 751 O O . ASP A 1 93 ? 10.840 -8.793 -16.342 1.00 89.50 93 ASP A O 1
ATOM 755 N N . ASP A 1 94 ? 11.654 -10.473 -17.591 1.00 91.12 94 ASP A N 1
ATOM 756 C CA . ASP A 1 94 ? 12.485 -9.635 -18.461 1.00 91.12 94 ASP A CA 1
ATOM 757 C C . ASP A 1 94 ? 11.671 -8.470 -19.089 1.00 91.12 94 ASP A C 1
ATOM 759 O O . ASP A 1 94 ? 10.711 -8.720 -19.840 1.00 91.12 94 ASP A O 1
ATOM 763 N N . PRO A 1 95 ? 12.062 -7.195 -18.856 1.00 92.19 95 PRO A N 1
ATOM 764 C CA . PRO A 1 95 ? 11.434 -6.012 -19.452 1.00 92.19 95 PRO A CA 1
ATOM 765 C C . PRO A 1 95 ? 11.293 -6.070 -20.981 1.00 92.19 95 PRO A C 1
ATOM 767 O O . PRO A 1 95 ? 10.370 -5.476 -21.544 1.00 92.19 95 PRO A O 1
ATOM 770 N N . VAL A 1 96 ? 12.160 -6.817 -21.678 1.00 92.88 96 VAL A N 1
ATOM 771 C CA . VAL A 1 96 ? 12.109 -7.016 -23.136 1.00 92.88 96 VAL A CA 1
ATOM 772 C C . VAL A 1 96 ? 10.771 -7.600 -23.592 1.00 92.88 96 VAL A C 1
ATOM 774 O O . VAL A 1 96 ? 10.301 -7.259 -24.682 1.00 92.88 96 VAL A O 1
AT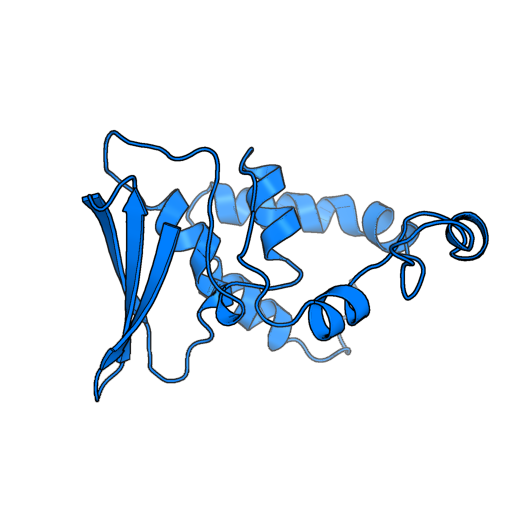OM 777 N N . ARG A 1 97 ? 10.113 -8.418 -22.760 1.00 93.31 97 ARG A N 1
ATOM 778 C CA . ARG A 1 97 ? 8.789 -8.993 -23.056 1.00 93.31 97 ARG A CA 1
ATOM 779 C C . ARG A 1 97 ? 7.694 -7.937 -23.210 1.00 93.31 97 ARG A C 1
ATOM 781 O O . ARG A 1 97 ? 6.693 -8.192 -23.872 1.00 93.31 97 ARG A O 1
ATOM 788 N N . TYR A 1 98 ? 7.905 -6.745 -22.657 1.00 93.00 98 TYR A N 1
ATOM 789 C CA . TYR A 1 98 ? 6.928 -5.660 -22.625 1.00 93.00 98 TYR A CA 1
ATOM 790 C C . TYR A 1 98 ? 7.186 -4.583 -23.688 1.00 93.00 98 TYR A C 1
ATOM 792 O O . TYR A 1 98 ? 6.475 -3.584 -23.723 1.00 93.00 98 TYR A O 1
ATOM 800 N N . LYS A 1 99 ? 8.155 -4.768 -24.600 1.00 90.88 99 LYS A N 1
ATOM 801 C CA . LYS A 1 99 ? 8.521 -3.763 -25.626 1.00 90.88 99 LYS A CA 1
ATOM 802 C C . LYS A 1 99 ? 7.362 -3.296 -26.510 1.00 90.88 99 LYS A C 1
ATOM 804 O O . LYS A 1 99 ? 7.364 -2.156 -26.962 1.00 90.88 99 LYS A O 1
ATOM 809 N N . ASN A 1 100 ? 6.387 -4.170 -26.754 1.00 93.69 100 ASN A N 1
ATOM 810 C CA . ASN A 1 100 ? 5.213 -3.865 -27.578 1.00 93.69 100 ASN A CA 1
ATOM 811 C C . ASN A 1 100 ? 4.015 -3.368 -26.750 1.00 93.69 100 ASN A C 1
ATOM 813 O O . ASN A 1 100 ? 2.956 -3.085 -27.308 1.00 93.69 100 ASN A O 1
ATOM 817 N N . CYS A 1 101 ? 4.149 -3.280 -25.425 1.00 91.81 101 CYS A N 1
ATOM 818 C CA . CYS A 1 101 ? 3.111 -2.758 -24.548 1.00 91.81 101 CYS A CA 1
ATOM 819 C C . CYS A 1 101 ? 3.158 -1.224 -24.514 1.00 91.81 101 CYS A C 1
ATOM 821 O O . CYS A 1 101 ? 4.227 -0.614 -24.555 1.00 91.81 101 CYS A O 1
ATOM 823 N N . LEU A 1 102 ? 1.980 -0.601 -24.383 1.00 91.00 102 LEU A N 1
ATOM 824 C CA . LEU A 1 102 ? 1.839 0.852 -24.218 1.00 91.00 102 LEU A CA 1
ATOM 825 C C . LEU A 1 102 ? 2.544 1.362 -22.951 1.00 91.00 102 LEU A C 1
ATOM 827 O O . LEU A 1 102 ? 3.057 2.475 -22.915 1.00 91.00 102 LEU A O 1
ATOM 831 N N . ILE A 1 103 ? 2.539 0.536 -21.909 1.00 90.00 103 ILE A N 1
ATOM 832 C CA . ILE A 1 103 ? 3.146 0.806 -20.614 1.00 90.00 103 ILE A CA 1
ATOM 833 C C . ILE A 1 103 ? 4.284 -0.196 -20.453 1.00 90.00 103 ILE A C 1
ATOM 835 O O . ILE A 1 103 ? 4.050 -1.404 -20.509 1.00 90.00 103 ILE A O 1
ATOM 839 N N . GLN A 1 104 ? 5.498 0.314 -20.260 1.00 92.19 104 GLN A N 1
ATOM 840 C CA . GLN A 1 104 ? 6.701 -0.501 -20.122 1.00 92.19 104 GLN A CA 1
ATOM 841 C C . GLN A 1 104 ? 7.263 -0.356 -18.704 1.00 92.19 104 GLN A C 1
ATOM 843 O O . GLN A 1 104 ? 7.349 0.771 -18.205 1.00 92.19 104 GLN A O 1
ATOM 848 N N . PRO A 1 105 ? 7.618 -1.468 -18.042 1.00 93.44 105 PRO A N 1
ATOM 849 C CA . PRO A 1 105 ? 8.281 -1.429 -16.749 1.00 93.44 105 PRO A CA 1
ATOM 850 C C . PRO A 1 105 ? 9.697 -0.865 -16.903 1.00 93.44 105 PRO A C 1
ATOM 852 O O . PRO A 1 105 ? 10.358 -1.074 -17.920 1.00 93.44 105 PRO A O 1
ATOM 855 N N . VAL A 1 106 ? 10.180 -0.171 -15.876 1.00 93.56 106 VAL A N 1
ATOM 856 C CA . VAL A 1 106 ? 11.541 0.384 -15.853 1.00 93.56 106 VAL A CA 1
ATOM 857 C C . VAL A 1 106 ? 12.599 -0.630 -15.427 1.00 93.56 106 VAL A C 1
ATOM 859 O O . VAL A 1 106 ? 13.790 -0.369 -15.579 1.00 93.56 106 VAL A O 1
ATOM 862 N N . GLY A 1 107 ? 12.187 -1.782 -14.899 1.00 93.56 107 GLY A N 1
ATOM 863 C CA . GLY A 1 107 ? 13.093 -2.841 -14.479 1.00 93.56 107 GLY A CA 1
ATOM 864 C C . GLY A 1 107 ? 12.369 -4.058 -13.922 1.00 93.56 107 GLY A C 1
ATOM 865 O O . GLY A 1 107 ? 11.142 -4.079 -13.810 1.00 93.56 107 GLY A O 1
ATOM 866 N N . GLU A 1 108 ? 13.157 -5.058 -13.552 1.00 94.75 108 GLU A N 1
ATOM 867 C CA . GLU A 1 108 ? 12.687 -6.313 -12.973 1.00 94.75 108 GLU A CA 1
ATOM 868 C C . GLU A 1 108 ? 12.757 -6.274 -11.440 1.00 94.75 108 GLU A C 1
ATOM 870 O O . GLU A 1 108 ? 13.668 -5.685 -10.852 1.00 94.75 108 GLU A O 1
ATOM 875 N N . ILE A 1 109 ? 11.770 -6.880 -10.784 1.00 92.50 109 ILE A N 1
ATOM 876 C CA . ILE A 1 109 ? 11.750 -7.074 -9.335 1.00 92.50 109 ILE A CA 1
ATOM 877 C C . ILE A 1 109 ? 12.652 -8.258 -8.986 1.00 92.50 109 ILE A C 1
ATOM 879 O O . ILE A 1 109 ? 12.522 -9.332 -9.565 1.00 92.50 109 ILE A O 1
ATOM 883 N N . ASN A 1 110 ? 13.503 -8.104 -7.971 1.00 92.69 110 ASN A N 1
ATOM 884 C CA . ASN A 1 110 ? 14.232 -9.235 -7.405 1.00 92.69 110 ASN A CA 1
ATOM 885 C C . ASN A 1 110 ? 13.265 -10.146 -6.626 1.00 92.69 110 ASN A C 1
ATOM 887 O O . ASN A 1 110 ? 12.986 -9.915 -5.449 1.00 92.69 110 ASN A O 1
ATOM 891 N N . GLN A 1 111 ? 12.737 -11.168 -7.300 1.00 92.50 111 GLN A N 1
ATOM 892 C CA . GLN A 1 111 ? 11.797 -12.115 -6.699 1.00 92.50 111 GLN A CA 1
ATOM 893 C C . GLN A 1 111 ? 12.441 -12.962 -5.600 1.00 92.50 111 GLN A C 1
ATOM 895 O O . GLN A 1 111 ? 11.769 -13.300 -4.630 1.00 92.50 111 GLN A O 1
ATOM 900 N N . GLN A 1 112 ? 13.734 -13.275 -5.722 1.00 93.69 112 GLN A N 1
ATOM 901 C CA . GLN A 1 112 ? 14.432 -14.115 -4.752 1.00 93.69 112 GLN A CA 1
ATOM 902 C C . GLN A 1 112 ? 14.421 -13.471 -3.363 1.00 93.69 112 GLN A C 1
ATOM 904 O O . GLN A 1 112 ? 14.053 -14.126 -2.399 1.00 93.69 112 GLN A O 1
ATOM 909 N N . VAL A 1 113 ? 14.669 -12.159 -3.282 1.00 92.25 113 VAL A N 1
ATOM 910 C CA . VAL A 1 113 ? 14.569 -11.410 -2.017 1.00 92.25 113 VAL A CA 1
ATOM 911 C C . VAL A 1 113 ? 13.162 -11.495 -1.422 1.00 92.25 113 VAL A C 1
ATOM 913 O O . VAL A 1 113 ? 13.019 -11.643 -0.217 1.00 92.25 113 VAL A O 1
ATOM 916 N N . ILE A 1 114 ? 12.108 -11.445 -2.242 1.00 90.69 114 ILE A N 1
ATOM 917 C CA . ILE A 1 114 ? 10.723 -11.571 -1.752 1.00 90.69 114 ILE A CA 1
ATOM 918 C C . ILE A 1 114 ? 10.463 -12.976 -1.194 1.00 90.69 114 ILE A C 1
ATOM 920 O O . ILE A 1 114 ? 9.763 -13.117 -0.191 1.00 90.69 114 ILE A O 1
ATOM 924 N N . HIS A 1 115 ? 11.003 -14.008 -1.844 1.00 93.56 115 HIS A N 1
ATOM 925 C CA . HIS A 1 115 ? 10.891 -15.387 -1.377 1.00 93.56 115 HIS A CA 1
ATOM 926 C C . HIS A 1 115 ? 11.662 -15.615 -0.075 1.00 93.56 115 HIS A C 1
ATOM 928 O O . HIS A 1 115 ? 11.105 -16.201 0.853 1.00 93.56 115 HIS A O 1
ATOM 934 N N . ASP A 1 116 ? 12.893 -15.114 0.006 1.00 95.44 116 ASP A N 1
ATOM 935 C CA . ASP A 1 116 ? 13.769 -15.276 1.167 1.00 95.44 116 ASP A CA 1
ATOM 936 C C . ASP A 1 116 ? 13.228 -14.509 2.385 1.00 95.44 116 ASP A C 1
ATOM 938 O O . ASP A 1 116 ? 13.174 -15.042 3.491 1.00 95.44 116 ASP A O 1
ATOM 942 N N . GLU A 1 117 ? 12.720 -13.291 2.173 1.00 92.62 117 GLU A N 1
ATOM 943 C CA . GLU A 1 117 ? 12.175 -12.425 3.228 1.00 92.62 117 GLU A CA 1
ATOM 944 C C . GLU A 1 117 ? 10.709 -12.727 3.578 1.00 92.62 117 GLU A C 1
ATOM 946 O O . GLU A 1 117 ? 10.116 -12.068 4.437 1.00 92.62 117 GLU A O 1
ATOM 951 N N . LYS A 1 118 ? 10.088 -13.732 2.945 1.00 93.06 118 LYS A N 1
ATOM 952 C CA . LYS A 1 118 ? 8.674 -14.077 3.159 1.00 93.06 118 LYS A CA 1
ATOM 953 C C . LYS A 1 118 ? 8.293 -14.230 4.644 1.00 93.06 118 LYS A C 1
ATOM 955 O O . LYS A 1 118 ? 7.251 -13.681 5.012 1.00 93.06 118 LYS A O 1
ATOM 960 N N . PRO A 1 119 ? 9.086 -14.893 5.512 1.00 94.12 119 PRO A N 1
ATOM 961 C CA . PRO A 1 119 ? 8.764 -14.992 6.936 1.00 94.12 119 PRO A CA 1
ATOM 962 C C . PRO A 1 119 ? 8.730 -13.630 7.648 1.00 94.12 119 PRO A C 1
ATOM 964 O O . PRO A 1 119 ? 7.838 -13.383 8.460 1.00 94.12 119 PRO A O 1
ATOM 967 N N . HIS A 1 120 ? 9.653 -12.721 7.320 1.00 90.50 120 HIS A N 1
ATOM 968 C CA . HIS A 1 120 ? 9.684 -11.371 7.890 1.00 90.50 120 HIS A CA 1
ATOM 969 C C . HIS A 1 120 ? 8.527 -10.514 7.368 1.00 90.50 120 HIS A C 1
ATOM 971 O O . HIS A 1 120 ? 7.906 -9.779 8.137 1.00 90.50 120 HIS A O 1
ATOM 977 N N . LEU A 1 121 ? 8.176 -10.648 6.084 1.00 90.06 121 LEU A N 1
ATOM 978 C CA . LEU A 1 121 ? 6.989 -10.006 5.517 1.00 90.06 121 LEU A CA 1
ATOM 979 C C . LEU A 1 121 ? 5.715 -10.474 6.233 1.00 90.06 121 LEU A C 1
ATOM 981 O O . LEU A 1 121 ? 4.895 -9.642 6.619 1.00 90.06 121 LEU A O 1
ATOM 985 N N . ASP A 1 122 ? 5.573 -11.778 6.482 1.00 91.44 122 ASP A N 1
ATOM 986 C CA . ASP A 1 122 ? 4.436 -12.329 7.227 1.00 91.44 122 ASP A CA 1
ATOM 987 C C . ASP A 1 122 ? 4.377 -11.799 8.661 1.00 91.44 122 ASP A C 1
ATOM 989 O O . ASP A 1 122 ? 3.300 -11.440 9.139 1.00 91.44 122 ASP A O 1
ATOM 993 N N . GLN A 1 123 ? 5.525 -11.682 9.334 1.00 89.94 123 GLN A N 1
ATOM 994 C CA . GLN A 1 123 ? 5.603 -11.089 10.667 1.00 89.94 123 GLN A CA 1
ATOM 995 C C . GLN A 1 123 ? 5.151 -9.624 10.658 1.00 89.94 123 GLN A C 1
ATO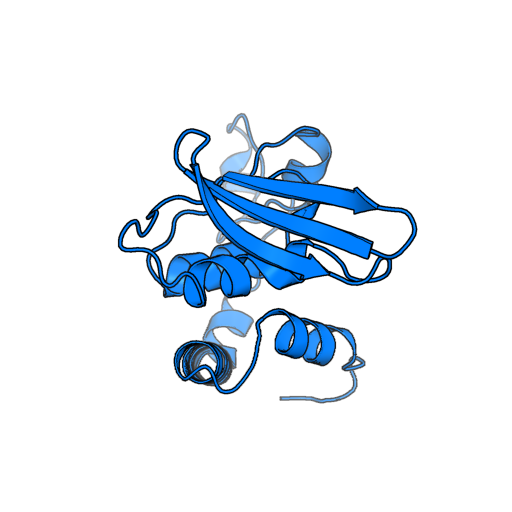M 997 O O . GLN A 1 123 ? 4.342 -9.231 11.497 1.00 89.94 123 GLN A O 1
ATOM 1002 N N . ILE A 1 124 ? 5.618 -8.826 9.694 1.00 87.75 124 ILE A N 1
ATOM 1003 C CA . ILE A 1 124 ? 5.209 -7.425 9.535 1.00 87.75 124 ILE A CA 1
ATOM 1004 C C . ILE A 1 124 ? 3.689 -7.323 9.361 1.00 87.75 124 ILE A C 1
ATOM 1006 O O . ILE A 1 124 ? 3.038 -6.509 10.023 1.00 87.75 124 ILE A O 1
ATOM 1010 N N . VAL A 1 125 ? 3.113 -8.159 8.494 1.00 89.25 125 VAL A N 1
ATOM 1011 C CA . VAL A 1 125 ? 1.665 -8.194 8.243 1.00 89.25 125 VAL A CA 1
ATOM 1012 C C . VAL A 1 125 ? 0.900 -8.613 9.492 1.00 89.25 125 VAL A C 1
ATOM 1014 O O . VAL A 1 125 ? -0.098 -7.976 9.833 1.00 89.25 125 VAL A O 1
ATOM 1017 N N . ALA A 1 126 ? 1.379 -9.630 10.209 1.00 90.69 126 ALA A N 1
ATOM 1018 C CA . ALA A 1 126 ? 0.780 -10.079 11.457 1.00 90.69 126 ALA A CA 1
ATOM 1019 C C . ALA A 1 126 ? 0.785 -8.962 12.511 1.00 90.69 126 ALA A C 1
ATOM 1021 O O . ALA A 1 126 ? -0.264 -8.663 13.078 1.00 90.69 126 ALA A O 1
ATOM 1022 N N . THR A 1 127 ? 1.912 -8.275 12.726 1.00 89.56 127 THR A N 1
ATOM 1023 C CA . THR A 1 127 ? 2.002 -7.165 13.691 1.00 89.56 127 THR A CA 1
ATOM 1024 C C . THR A 1 127 ? 1.069 -6.004 13.323 1.00 89.56 127 THR A C 1
ATOM 1026 O O . THR A 1 127 ? 0.412 -5.442 14.203 1.00 89.56 127 THR A O 1
ATOM 1029 N N . LEU A 1 128 ? 0.948 -5.664 12.032 1.00 89.12 128 LEU A N 1
ATOM 1030 C CA . LEU A 1 128 ? -0.042 -4.684 11.563 1.00 89.12 128 LEU A CA 1
ATOM 1031 C C . LEU A 1 128 ? -1.478 -5.152 11.850 1.00 89.12 128 LEU A C 1
ATOM 1033 O O . LEU A 1 128 ? -2.299 -4.379 12.349 1.00 89.12 128 LEU A O 1
ATOM 1037 N N . GLY A 1 129 ? -1.778 -6.425 11.582 1.00 88.44 129 GLY A N 1
ATOM 1038 C CA . GLY A 1 129 ? -3.091 -7.028 11.813 1.00 88.44 129 GLY A CA 1
ATOM 1039 C C . GLY A 1 129 ? -3.477 -7.082 13.291 1.00 88.44 129 GLY A C 1
ATOM 1040 O O . GLY A 1 129 ? -4.628 -6.826 13.638 1.00 88.44 129 GLY A O 1
ATOM 1041 N N . MET A 1 130 ? -2.516 -7.296 14.187 1.00 88.31 130 MET A N 1
ATOM 1042 C CA . MET A 1 130 ? -2.747 -7.331 15.635 1.00 88.31 130 MET A CA 1
ATOM 1043 C C . MET A 1 130 ? -3.037 -5.950 16.252 1.00 88.31 130 MET A C 1
ATOM 1045 O O . MET A 1 130 ? -3.348 -5.868 17.437 1.00 88.31 130 MET A O 1
ATOM 1049 N N . LYS A 1 131 ? -2.975 -4.855 15.472 1.00 80.94 131 LYS A N 1
ATOM 1050 C CA . LYS A 1 131 ? -3.129 -3.456 15.938 1.00 80.94 131 LYS A CA 1
ATOM 1051 C C . LYS A 1 131 ? -2.072 -3.009 16.960 1.00 80.94 131 LYS A C 1
ATOM 1053 O O . LYS A 1 131 ? -2.232 -1.951 17.569 1.00 80.94 131 LYS A O 1
ATOM 1058 N N . GLU A 1 132 ? -0.987 -3.765 17.115 1.00 76.44 132 GLU A N 1
ATOM 1059 C CA . GLU A 1 132 ? 0.115 -3.455 18.037 1.00 76.44 132 GLU A CA 1
ATOM 1060 C C . GLU A 1 132 ? 0.956 -2.270 17.549 1.00 76.44 132 GLU A C 1
ATOM 1062 O O . GLU A 1 132 ? 1.472 -1.492 18.352 1.00 76.44 132 GLU A O 1
ATOM 1067 N N . ILE A 1 133 ? 1.062 -2.102 16.227 1.00 84.56 133 ILE A N 1
ATOM 1068 C CA . ILE A 1 133 ? 1.793 -1.006 15.591 1.00 84.56 133 ILE A CA 1
ATOM 1069 C C . ILE A 1 133 ? 0.934 -0.321 14.526 1.00 84.56 133 ILE A C 1
ATOM 1071 O O . ILE A 1 133 ? 0.101 -0.947 13.872 1.00 84.56 133 ILE A O 1
ATOM 1075 N N . THR A 1 134 ? 1.132 0.985 14.348 1.00 84.62 134 THR A N 1
ATOM 1076 C CA . THR A 1 134 ? 0.577 1.725 13.210 1.00 84.62 134 THR A CA 1
ATOM 1077 C C . THR A 1 134 ? 1.461 1.561 11.981 1.00 84.62 134 THR A C 1
ATOM 1079 O O . THR A 1 134 ? 2.681 1.397 12.089 1.00 84.62 134 THR A O 1
ATOM 1082 N N . GLN A 1 135 ? 0.864 1.675 10.799 1.00 83.50 135 GLN A N 1
ATOM 1083 C CA . GLN A 1 135 ? 1.599 1.752 9.542 1.00 83.50 135 GLN A CA 1
ATOM 1084 C C . GLN A 1 135 ? 2.636 2.885 9.583 1.00 83.50 135 GLN A C 1
ATOM 1086 O O . GLN A 1 135 ? 3.787 2.688 9.184 1.00 83.50 135 GLN A O 1
ATOM 1091 N N . GLY A 1 136 ? 2.254 4.034 10.149 1.00 80.12 136 GLY A N 1
ATOM 1092 C CA . GLY A 1 136 ? 3.149 5.173 10.338 1.00 80.12 136 GLY A CA 1
ATOM 1093 C C . GLY A 1 136 ? 4.399 4.845 11.151 1.00 80.12 136 GLY A C 1
ATOM 1094 O O . GLY A 1 136 ? 5.513 5.181 10.745 1.00 80.12 136 GLY A O 1
ATOM 1095 N N . ALA A 1 137 ? 4.235 4.137 12.270 1.00 81.81 137 ALA A N 1
ATOM 1096 C CA . ALA A 1 137 ? 5.355 3.725 13.108 1.00 81.81 137 ALA A CA 1
ATOM 1097 C C . ALA A 1 137 ? 6.228 2.657 12.428 1.00 81.81 137 ALA A C 1
ATOM 1099 O O . ALA A 1 137 ? 7.453 2.715 12.540 1.00 81.81 137 ALA A O 1
ATOM 1100 N N . LEU A 1 138 ? 5.621 1.717 11.697 1.00 82.69 138 LEU A N 1
ATOM 1101 C CA . LEU A 1 138 ? 6.341 0.680 10.958 1.00 82.69 138 LEU A CA 1
ATOM 1102 C C . LEU A 1 138 ? 7.212 1.273 9.841 1.00 82.69 138 LEU A C 1
ATOM 1104 O O . LEU A 1 138 ? 8.408 0.998 9.790 1.00 82.69 138 LEU A O 1
ATOM 1108 N N . ILE A 1 139 ? 6.637 2.094 8.956 1.00 74.62 139 ILE A N 1
ATOM 1109 C CA . ILE A 1 139 ? 7.384 2.669 7.827 1.00 74.62 139 ILE A CA 1
ATOM 1110 C C . ILE A 1 139 ? 8.489 3.583 8.333 1.00 74.62 139 ILE A C 1
ATOM 1112 O O . ILE A 1 139 ? 9.600 3.532 7.818 1.00 74.62 139 ILE A O 1
ATOM 1116 N N . ARG A 1 140 ? 8.223 4.371 9.382 1.00 73.69 140 ARG A N 1
ATOM 1117 C CA . ARG A 1 140 ? 9.259 5.192 10.008 1.00 73.69 140 ARG A CA 1
ATOM 1118 C C . ARG A 1 140 ? 10.436 4.333 10.466 1.00 73.69 140 ARG A C 1
ATOM 1120 O O . ARG A 1 140 ? 11.558 4.678 10.127 1.00 73.69 140 ARG A O 1
ATOM 1127 N N . LYS A 1 141 ? 10.184 3.203 11.142 1.00 76.19 141 LYS A N 1
ATOM 1128 C CA . LYS A 1 141 ? 11.239 2.252 11.528 1.00 76.19 141 LYS A CA 1
ATOM 1129 C C . LYS A 1 141 ? 12.010 1.743 10.310 1.00 76.19 141 LYS A C 1
ATOM 1131 O O . LYS A 1 141 ? 13.226 1.895 10.280 1.00 76.19 141 LYS A O 1
ATOM 1136 N N . LEU A 1 142 ? 11.315 1.225 9.294 1.00 70.31 142 LEU A N 1
ATOM 1137 C CA . LEU A 1 142 ? 11.931 0.704 8.064 1.00 70.31 142 LEU A CA 1
ATOM 1138 C C . LEU A 1 142 ? 12.780 1.756 7.331 1.00 70.31 142 LEU A C 1
ATOM 1140 O O . LEU A 1 142 ? 13.850 1.433 6.832 1.00 70.31 142 LEU A O 1
ATOM 1144 N N . CYS A 1 143 ? 12.342 3.016 7.304 1.00 59.88 143 CYS A N 1
ATOM 1145 C CA . CYS A 1 143 ? 13.078 4.118 6.681 1.00 59.88 143 CYS A CA 1
ATOM 1146 C C . CYS A 1 143 ? 14.225 4.671 7.544 1.00 59.88 143 CYS A C 1
ATOM 1148 O O . CYS A 1 143 ? 15.080 5.375 7.013 1.00 59.88 143 CYS A O 1
ATOM 1150 N N . THR A 1 144 ? 14.248 4.396 8.853 1.00 58.47 144 THR A N 1
ATOM 1151 C CA . THR A 1 144 ? 15.349 4.789 9.754 1.00 58.47 144 THR A CA 1
ATOM 1152 C C . THR A 1 144 ? 16.451 3.741 9.881 1.00 58.47 144 THR A C 1
ATOM 1154 O O . THR A 1 144 ? 17.521 4.070 10.388 1.00 58.47 144 THR A O 1
ATOM 1157 N N . TYR A 1 145 ? 16.229 2.502 9.430 1.00 53.84 145 TYR A N 1
ATOM 1158 C CA . TYR A 1 145 ? 17.300 1.510 9.375 1.00 53.84 145 TYR A CA 1
ATOM 1159 C C . TYR A 1 145 ? 18.257 1.857 8.231 1.00 53.84 145 TYR A C 1
ATOM 1161 O O . TYR A 1 145 ? 17.913 1.772 7.053 1.00 53.84 145 TYR A O 1
ATOM 1169 N N . THR A 1 146 ? 19.474 2.266 8.584 1.00 43.38 146 THR A N 1
ATOM 1170 C CA . THR A 1 146 ? 20.609 2.281 7.662 1.00 43.38 146 THR A CA 1
ATOM 1171 C C . THR A 1 146 ? 20.961 0.848 7.257 1.00 43.38 146 THR A C 1
ATOM 1173 O O . THR A 1 146 ? 20.768 -0.094 8.022 1.00 43.38 146 THR A O 1
ATOM 1176 N N . THR A 1 147 ? 21.477 0.701 6.038 1.00 51.88 147 THR A N 1
ATOM 1177 C CA . THR A 1 147 ? 21.832 -0.524 5.289 1.00 51.88 147 THR A CA 1
ATOM 1178 C C . THR A 1 147 ? 22.852 -1.477 5.949 1.00 51.88 147 THR A C 1
ATOM 1180 O O . THR A 1 147 ? 23.485 -2.261 5.253 1.00 51.88 147 THR A O 1
ATOM 1183 N N . GLU A 1 148 ? 23.044 -1.425 7.268 1.00 42.56 148 GLU A N 1
ATOM 1184 C CA . GLU A 1 148 ? 24.061 -2.195 8.003 1.00 42.56 148 GLU A CA 1
ATOM 1185 C C . GLU A 1 148 ? 23.507 -3.376 8.815 1.00 42.56 148 GLU A C 1
ATOM 1187 O O . GLU A 1 148 ? 24.271 -4.040 9.509 1.00 42.56 148 GLU A O 1
ATOM 1192 N N . ASN A 1 149 ? 22.210 -3.684 8.724 1.00 41.16 149 ASN A N 1
ATOM 1193 C CA . ASN A 1 149 ? 21.664 -4.909 9.310 1.00 41.16 149 ASN A CA 1
ATOM 1194 C C . ASN A 1 149 ? 21.476 -5.969 8.218 1.00 41.16 149 ASN A C 1
ATOM 1196 O O . ASN A 1 149 ? 20.558 -5.821 7.409 1.00 41.16 149 ASN A O 1
ATOM 1200 N N . PRO A 1 150 ? 22.308 -7.023 8.174 1.00 39.72 150 PRO A N 1
ATOM 1201 C CA . PRO A 1 150 ? 21.965 -8.214 7.421 1.00 39.72 150 PRO A CA 1
ATOM 1202 C C . PRO A 1 150 ? 20.849 -8.935 8.190 1.00 39.72 150 PRO A C 1
ATOM 1204 O O . PRO A 1 150 ? 21.047 -9.310 9.349 1.00 39.72 150 PRO A O 1
ATOM 1207 N N . THR A 1 151 ? 19.669 -9.052 7.582 1.00 43.97 151 THR A N 1
ATOM 1208 C CA . THR A 1 151 ? 18.683 -10.071 7.966 1.00 43.97 151 THR A CA 1
ATOM 1209 C C . THR A 1 151 ? 19.161 -11.454 7.551 1.00 43.97 151 THR A C 1
ATOM 1211 O O . THR A 1 151 ? 19.856 -11.558 6.514 1.00 43.97 151 THR A O 1
#

Radius of gyration: 16.98 Å; chains: 1; bounding box: 44×42×46 Å